Protein AF-A0A5C9AHL7-F1 (afdb_monomer_lite)

Structure (mmCIF, N/CA/C/O backbone):
data_AF-A0A5C9AHL7-F1
#
_entry.id   AF-A0A5C9AHL7-F1
#
loop_
_atom_site.group_PDB
_atom_site.id
_atom_site.type_symbol
_atom_site.label_atom_id
_atom_site.label_alt_id
_atom_site.label_comp_id
_atom_site.label_asym_id
_atom_site.label_entity_id
_atom_site.label_seq_id
_atom_site.pdbx_PDB_ins_code
_atom_site.Cartn_x
_atom_site.Cartn_y
_atom_site.Cartn_z
_atom_site.occupancy
_atom_site.B_iso_or_equiv
_atom_site.auth_seq_id
_atom_site.auth_comp_id
_atom_site.auth_asym_id
_atom_site.auth_atom_id
_atom_site.pdbx_PDB_model_num
ATOM 1 N N . ARG A 1 1 ? -7.495 -7.893 16.052 1.00 73.00 1 ARG A N 1
ATOM 2 C CA . ARG A 1 1 ? -7.733 -8.079 14.595 1.00 73.00 1 ARG A CA 1
ATOM 3 C C . ARG A 1 1 ? -8.234 -6.753 14.036 1.00 73.00 1 ARG A C 1
ATOM 5 O O . ARG A 1 1 ? -9.230 -6.269 14.551 1.00 73.00 1 ARG A O 1
ATOM 12 N N . HIS A 1 2 ? -7.548 -6.166 13.051 1.00 93.44 2 HIS A N 1
ATOM 13 C CA . HIS A 1 2 ? -7.866 -4.825 12.520 1.00 93.44 2 HIS A CA 1
ATOM 14 C C . HIS A 1 2 ? -8.732 -4.839 11.247 1.00 93.44 2 HIS A C 1
ATOM 16 O O . HIS A 1 2 ? -9.125 -3.785 10.766 1.00 93.44 2 HIS A O 1
ATOM 22 N N . TYR A 1 3 ? -9.042 -6.020 10.705 1.00 96.69 3 TYR A N 1
ATOM 23 C CA . TYR A 1 3 ? -9.882 -6.191 9.519 1.00 96.69 3 TYR A CA 1
ATOM 24 C C . TYR A 1 3 ? -10.643 -7.525 9.569 1.00 96.69 3 TYR A C 1
ATOM 26 O O . TYR A 1 3 ? -10.343 -8.406 10.384 1.00 96.69 3 TYR A O 1
ATOM 34 N N . ARG A 1 4 ? -11.623 -7.670 8.671 1.00 95.75 4 ARG A N 1
ATOM 35 C CA . ARG A 1 4 ? -12.396 -8.892 8.418 1.00 95.75 4 ARG A CA 1
ATOM 36 C C . ARG A 1 4 ? -12.492 -9.114 6.909 1.00 95.75 4 ARG A C 1
ATOM 38 O O . ARG A 1 4 ? -12.674 -8.152 6.172 1.00 95.75 4 ARG A O 1
ATOM 45 N N . ILE A 1 5 ? -12.397 -10.368 6.471 1.00 97.69 5 ILE A N 1
ATOM 46 C CA . ILE A 1 5 ? -12.550 -10.758 5.063 1.00 97.69 5 ILE A CA 1
ATOM 47 C C . ILE A 1 5 ? -13.981 -11.270 4.855 1.00 97.69 5 ILE A C 1
ATOM 49 O O . ILE A 1 5 ? -14.449 -12.120 5.612 1.00 97.69 5 ILE A O 1
ATOM 53 N N . ILE A 1 6 ? -14.670 -10.723 3.853 1.00 97.81 6 ILE A N 1
ATOM 54 C CA . ILE A 1 6 ? -15.999 -11.139 3.389 1.00 97.81 6 ILE A CA 1
ATOM 55 C C . ILE A 1 6 ? -15.856 -11.368 1.885 1.00 97.81 6 ILE A C 1
ATOM 57 O O . ILE A 1 6 ? -15.431 -10.459 1.175 1.00 97.81 6 ILE A O 1
ATOM 61 N N . ILE A 1 7 ? -16.156 -12.577 1.418 1.00 98.44 7 ILE A N 1
ATOM 62 C CA . ILE A 1 7 ? -16.057 -12.961 0.006 1.00 98.44 7 ILE A CA 1
ATOM 63 C C . ILE A 1 7 ? -17.474 -13.139 -0.529 1.00 98.44 7 ILE A C 1
ATOM 65 O O . ILE A 1 7 ? -18.284 -13.780 0.132 1.00 98.44 7 ILE A O 1
ATOM 69 N N . ASP A 1 8 ? -17.748 -12.559 -1.698 1.00 98.19 8 ASP A N 1
ATOM 70 C CA . ASP A 1 8 ? -18.998 -12.740 -2.454 1.00 98.19 8 ASP A CA 1
ATOM 71 C C . ASP A 1 8 ? -20.301 -12.360 -1.707 1.00 98.19 8 ASP A C 1
ATOM 73 O O . ASP A 1 8 ? -21.378 -12.862 -2.006 1.00 98.19 8 ASP A O 1
ATOM 77 N N . ASP A 1 9 ? -20.234 -11.443 -0.730 1.00 98.56 9 ASP A N 1
ATOM 78 C CA . ASP A 1 9 ? -21.424 -10.944 -0.017 1.00 98.56 9 ASP A CA 1
ATOM 79 C C . ASP A 1 9 ? -21.385 -9.419 0.174 1.00 98.56 9 ASP A C 1
ATOM 81 O O . ASP A 1 9 ? -21.031 -8.879 1.229 1.00 98.56 9 ASP A O 1
ATOM 85 N N . ALA A 1 10 ? -21.771 -8.698 -0.882 1.00 98.56 10 ALA A N 1
ATOM 86 C CA . ALA A 1 10 ? -21.856 -7.237 -0.869 1.00 98.56 10 ALA A CA 1
ATOM 87 C C . ALA A 1 10 ? -22.869 -6.711 0.167 1.00 98.56 10 ALA A C 1
ATOM 89 O O . ALA A 1 10 ? -22.651 -5.661 0.782 1.00 98.56 10 ALA A O 1
ATOM 90 N N . ALA A 1 11 ? -23.961 -7.446 0.402 1.00 98.62 11 ALA A N 1
ATOM 91 C CA . ALA A 1 11 ? -24.967 -7.066 1.386 1.00 98.62 11 ALA A CA 1
ATOM 92 C C . ALA A 1 11 ? -24.406 -7.158 2.812 1.00 98.62 11 ALA A C 1
ATOM 94 O O . ALA A 1 11 ? -24.677 -6.283 3.637 1.00 98.62 11 ALA A O 1
ATOM 95 N N . GLU A 1 12 ? -23.590 -8.168 3.111 1.00 98.56 12 GLU A N 1
ATOM 96 C CA . GLU A 1 12 ? -22.925 -8.293 4.405 1.00 98.56 12 GLU A CA 1
ATOM 97 C C . GLU A 1 12 ? -21.883 -7.204 4.629 1.00 98.56 12 GLU A C 1
ATOM 99 O O . GLU A 1 12 ? -21.839 -6.651 5.728 1.00 98.56 12 GLU A O 1
ATOM 104 N N . VAL A 1 13 ? -21.115 -6.809 3.606 1.00 98.44 13 VAL A N 1
ATOM 105 C CA . VAL A 1 13 ? -20.223 -5.638 3.703 1.00 98.44 13 VAL A CA 1
ATOM 106 C C . VAL A 1 13 ? -21.017 -4.396 4.132 1.00 98.44 13 VAL A C 1
ATOM 108 O O . VAL A 1 13 ? -20.649 -3.728 5.103 1.00 98.44 13 VAL A O 1
ATOM 111 N N . ALA A 1 14 ? -22.159 -4.129 3.488 1.00 98.62 14 ALA A N 1
ATOM 112 C CA . ALA A 1 14 ? -23.025 -3.001 3.836 1.00 98.62 14 ALA A CA 1
ATOM 113 C C . ALA A 1 14 ? -23.625 -3.126 5.250 1.00 98.62 14 ALA A C 1
ATOM 115 O O . ALA A 1 14 ? -23.652 -2.149 6.008 1.00 98.62 14 ALA A O 1
ATOM 116 N N . ARG A 1 15 ? -24.069 -4.328 5.648 1.00 98.50 15 ARG A N 1
ATOM 117 C CA . ARG A 1 15 ? -24.580 -4.591 7.004 1.00 98.50 15 ARG A CA 1
ATOM 118 C C . ARG A 1 15 ? -23.509 -4.347 8.062 1.00 98.50 15 ARG A C 1
ATOM 120 O O . ARG A 1 15 ? -23.822 -3.738 9.082 1.00 98.50 15 ARG A O 1
ATOM 127 N N . GLN A 1 16 ? -22.269 -4.780 7.834 1.00 98.12 16 GLN A N 1
ATOM 128 C CA . GLN A 1 16 ? -21.158 -4.558 8.762 1.00 98.12 16 GLN A CA 1
ATOM 129 C C . GLN A 1 16 ? -20.832 -3.068 8.902 1.00 98.12 16 GLN A C 1
ATOM 131 O O . GLN A 1 16 ? -20.710 -2.584 10.024 1.00 98.12 16 GLN A O 1
ATOM 136 N N . MET A 1 17 ? -20.792 -2.309 7.800 1.00 98.25 17 MET A N 1
ATOM 137 C CA . MET A 1 17 ? -20.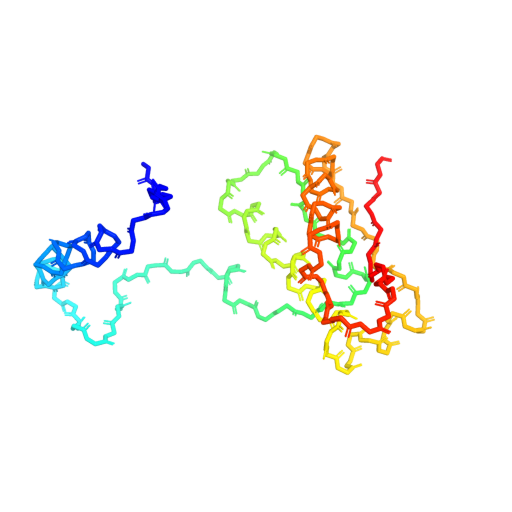606 -0.852 7.867 1.00 98.25 17 MET A CA 1
ATOM 138 C C . MET A 1 17 ? -21.727 -0.169 8.659 1.00 98.25 17 MET A C 1
ATOM 140 O O . MET A 1 17 ? -21.446 0.588 9.588 1.00 98.25 17 MET A O 1
ATOM 144 N N . LYS A 1 18 ? -22.998 -0.490 8.372 1.00 98.44 18 LYS A N 1
ATOM 145 C CA . LYS A 1 18 ? -24.157 0.081 9.083 1.00 98.44 18 LYS A CA 1
ATOM 146 C C . LYS A 1 18 ? -24.149 -0.251 10.578 1.00 98.44 18 LYS A C 1
ATOM 148 O O . LYS A 1 18 ? -24.431 0.628 11.389 1.00 98.44 18 LYS A O 1
ATOM 153 N N . LYS A 1 19 ? -23.814 -1.493 10.946 1.00 97.88 19 LYS A N 1
ATOM 154 C CA . LYS A 1 19 ? -23.719 -1.947 12.346 1.00 97.88 19 LYS A CA 1
ATOM 155 C C . LYS A 1 19 ? -22.615 -1.231 13.128 1.00 97.88 19 LYS A C 1
ATOM 157 O O . LYS A 1 19 ? -22.781 -1.024 14.322 1.00 97.88 19 LYS A O 1
ATOM 162 N N . SER A 1 20 ? -21.527 -0.832 12.470 1.00 97.19 20 SER A N 1
ATOM 163 C CA . SER A 1 20 ? -20.409 -0.131 13.113 1.00 97.19 20 SER A CA 1
ATOM 164 C C . SER A 1 20 ? -20.657 1.365 13.326 1.00 97.19 20 SER A C 1
ATOM 166 O O . SER A 1 20 ? -19.998 1.973 14.165 1.00 97.19 20 SER A O 1
ATOM 168 N N . MET A 1 21 ? -21.600 1.984 12.605 1.00 98.31 21 MET A N 1
ATOM 169 C CA . MET A 1 21 ? -21.839 3.432 12.703 1.00 98.31 21 MET A CA 1
ATOM 170 C C . MET A 1 21 ? -22.234 3.913 14.112 1.00 98.31 21 MET A C 1
ATOM 172 O O . MET A 1 21 ? -21.677 4.924 14.544 1.00 98.31 21 MET A O 1
ATOM 176 N N . PRO A 1 22 ? -23.121 3.228 14.866 1.00 98.38 22 PRO A N 1
ATOM 177 C CA . PRO A 1 22 ? -23.395 3.587 16.257 1.00 98.38 22 PRO A CA 1
ATOM 178 C C . PRO A 1 22 ? -22.141 3.578 17.138 1.00 98.38 22 PRO A C 1
ATOM 180 O O . PRO A 1 22 ? -21.944 4.524 17.890 1.00 98.38 22 PRO A O 1
ATOM 183 N N . LEU A 1 23 ? -21.262 2.581 16.975 1.00 97.25 23 LEU A N 1
ATOM 184 C CA . LEU A 1 23 ? -20.009 2.475 17.728 1.00 97.25 23 LEU A CA 1
ATOM 185 C C . LEU A 1 23 ? -19.047 3.625 17.403 1.00 97.25 23 LEU A C 1
ATOM 187 O O . LEU A 1 23 ? -18.448 4.204 18.303 1.00 97.25 23 LEU A O 1
ATOM 191 N N . VAL A 1 24 ? -18.914 3.993 16.123 1.00 97.81 24 VAL A N 1
ATOM 192 C CA . VAL A 1 24 ? -18.101 5.154 15.721 1.00 97.81 24 VAL A CA 1
ATOM 193 C C . VAL A 1 24 ? -18.675 6.435 16.323 1.00 97.81 24 VAL A C 1
ATOM 195 O O . VAL A 1 24 ? -17.928 7.238 16.872 1.00 97.81 24 VAL A O 1
ATOM 198 N N . LYS A 1 25 ? -19.999 6.625 16.259 1.00 98.12 25 LYS A N 1
ATOM 199 C CA . LYS A 1 25 ? -20.671 7.802 16.825 1.00 98.12 25 LYS A CA 1
ATOM 200 C C . LYS A 1 25 ? -20.471 7.900 18.340 1.00 98.12 25 LYS A C 1
ATOM 202 O O . LYS A 1 25 ? -20.184 8.985 18.836 1.00 98.12 25 LYS A O 1
ATOM 207 N N . GLU A 1 26 ? -20.623 6.789 19.054 1.00 98.00 26 GLU A N 1
ATOM 208 C CA . GLU A 1 26 ? -20.408 6.715 20.500 1.00 98.00 26 GLU A CA 1
ATOM 209 C C . GLU A 1 26 ? -18.953 7.019 20.856 1.00 98.00 26 GLU A C 1
ATOM 211 O O . GLU A 1 26 ? -18.711 7.918 21.652 1.00 98.00 26 GLU A O 1
ATOM 216 N N . ASN A 1 27 ? -17.990 6.410 20.156 1.00 97.81 27 ASN A N 1
ATOM 217 C CA . ASN A 1 27 ? -16.573 6.706 20.347 1.00 97.81 27 ASN A CA 1
ATOM 218 C C . ASN A 1 27 ? -16.260 8.203 20.191 1.00 97.81 27 ASN A C 1
ATOM 220 O O . ASN A 1 27 ? -15.602 8.761 21.060 1.00 97.81 27 ASN A O 1
ATOM 224 N N . ARG A 1 28 ? -16.775 8.874 19.147 1.00 98.06 28 ARG A N 1
ATOM 225 C CA . ARG A 1 28 ? -16.573 10.327 18.980 1.00 98.06 28 ARG A CA 1
ATOM 226 C C . ARG A 1 28 ? -17.201 11.136 20.109 1.00 98.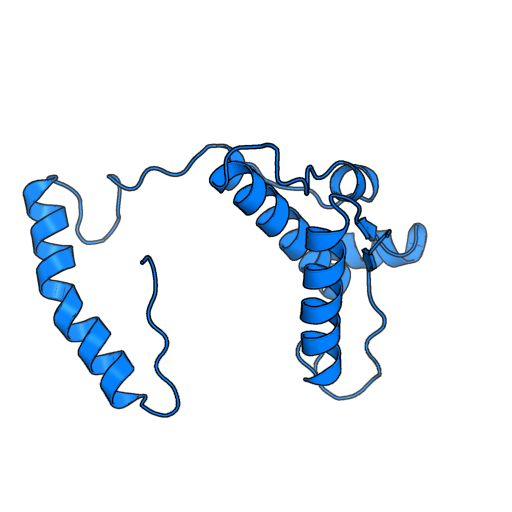06 28 ARG A C 1
ATOM 228 O O . ARG A 1 28 ? -16.600 12.109 20.550 1.00 98.06 28 ARG A O 1
ATOM 235 N N . ARG A 1 29 ? -18.383 10.739 20.593 1.00 97.31 29 ARG A N 1
ATOM 236 C CA . ARG A 1 29 ? -19.030 11.402 21.734 1.00 97.31 29 ARG A CA 1
ATOM 237 C C . ARG A 1 29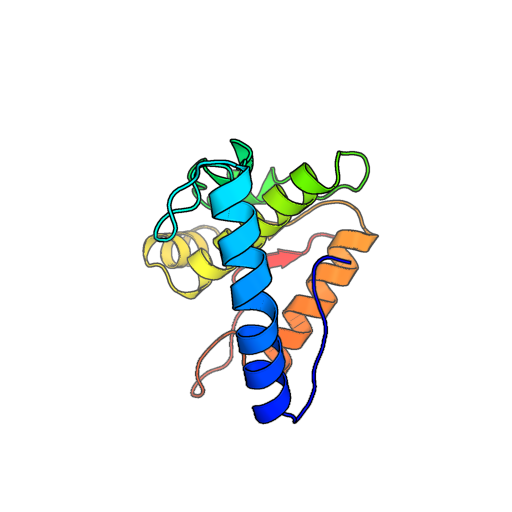 ? -18.183 11.263 22.997 1.00 97.31 29 ARG A C 1
ATOM 239 O O . ARG A 1 29 ? -17.970 12.255 23.686 1.00 97.31 29 ARG A O 1
ATOM 246 N N . ASP A 1 30 ? -17.692 10.061 23.267 1.00 97.38 30 ASP A N 1
ATOM 247 C CA . ASP A 1 30 ? -16.949 9.743 24.486 1.00 97.38 30 ASP A CA 1
ATOM 248 C C . ASP A 1 30 ? -15.558 10.390 24.502 1.00 97.38 30 ASP A C 1
ATOM 250 O O . ASP A 1 30 ? -15.064 10.772 25.560 1.00 97.38 30 ASP A O 1
ATOM 254 N N . THR A 1 31 ? -14.939 10.578 23.333 1.00 96.44 31 THR A N 1
ATOM 255 C CA . THR A 1 31 ? -13.660 11.291 23.203 1.00 96.44 31 THR A CA 1
ATOM 256 C C . THR A 1 31 ? -13.814 12.800 22.996 1.00 96.44 31 THR A C 1
ATOM 258 O O . THR A 1 31 ? -12.804 13.493 22.903 1.00 96.44 31 THR A O 1
ATOM 261 N N . GLY A 1 32 ? -15.043 13.317 22.875 1.00 96.81 32 GLY A N 1
ATOM 262 C CA . GLY A 1 32 ? -15.307 14.721 22.535 1.00 96.81 32 GLY A CA 1
ATOM 263 C C . GLY A 1 32 ? -14.810 15.137 21.142 1.00 96.81 32 GLY A C 1
ATOM 264 O O . GLY A 1 32 ? -14.497 16.304 20.924 1.00 96.81 32 GLY A O 1
ATOM 265 N N . ASP A 1 33 ? -14.698 14.190 20.210 1.00 97.88 33 ASP A N 1
ATOM 266 C CA . ASP A 1 33 ? -14.176 14.402 18.858 1.00 97.88 33 ASP A CA 1
ATOM 267 C C . ASP A 1 33 ? -15.305 14.750 17.867 1.00 97.88 33 ASP A C 1
ATOM 269 O O . ASP A 1 33 ? -16.490 14.495 18.103 1.00 97.88 33 ASP A O 1
ATOM 273 N N . ALA A 1 34 ? -14.952 15.329 16.722 1.00 97.69 34 ALA A N 1
ATOM 274 C CA . ALA A 1 34 ? -15.914 15.653 15.681 1.00 97.69 34 ALA A CA 1
ATOM 275 C C . ALA A 1 34 ? -16.428 14.381 14.983 1.00 97.69 34 ALA A C 1
ATOM 277 O O . ALA A 1 34 ? -15.718 13.387 14.818 1.00 97.69 34 ALA A O 1
ATOM 278 N N . TYR A 1 35 ? -17.669 14.409 14.491 1.00 97.31 35 TYR A N 1
ATOM 279 C CA . TYR A 1 35 ? -18.182 13.315 13.656 1.00 97.31 35 TYR A CA 1
ATOM 280 C C . TYR A 1 35 ? -17.539 13.313 12.262 1.00 97.31 35 TYR A C 1
ATOM 282 O O . TYR A 1 35 ? -17.211 12.252 11.732 1.00 97.31 35 TYR A O 1
ATOM 290 N N . SER A 1 36 ? -17.310 14.500 11.695 1.00 97.31 36 SER A N 1
ATOM 291 C CA . SER A 1 36 ? -16.866 14.674 10.304 1.00 97.31 36 SER A CA 1
ATOM 292 C C . SER A 1 36 ? -15.348 14.619 10.106 1.00 97.31 36 SER A C 1
ATOM 294 O O . SER A 1 36 ? -14.893 14.495 8.974 1.00 97.31 36 SER A O 1
ATOM 296 N N . PHE A 1 37 ? -14.559 14.703 11.179 1.00 97.75 37 PHE A N 1
ATOM 297 C CA . PHE A 1 37 ? -13.102 14.573 11.144 1.00 97.75 37 PHE A CA 1
ATOM 298 C C . PHE A 1 37 ? -12.630 13.876 12.420 1.00 97.75 37 PHE A C 1
ATOM 300 O O . PHE A 1 37 ? -13.180 14.129 13.483 1.00 97.75 37 PHE A O 1
ATOM 307 N N . ASN A 1 38 ? -11.659 12.973 12.312 1.00 97.94 38 ASN A N 1
ATOM 308 C CA . ASN A 1 38 ? -11.183 12.174 13.439 1.00 97.94 38 ASN A CA 1
ATOM 309 C C . ASN A 1 38 ? -9.900 12.784 14.021 1.00 97.94 38 ASN A C 1
ATOM 311 O O . ASN A 1 38 ? -8.804 12.375 13.636 1.00 97.94 38 ASN A O 1
ATOM 315 N N . TRP A 1 39 ? -10.025 13.778 14.903 1.00 97.25 39 TRP A N 1
ATOM 316 C CA . TRP A 1 39 ? -8.872 14.448 15.518 1.00 97.25 39 TRP A CA 1
ATOM 317 C C . TRP A 1 39 ? -8.157 13.570 16.543 1.00 97.25 39 TRP A C 1
ATOM 319 O O . TRP A 1 39 ? -6.965 13.746 16.794 1.00 97.25 39 TRP A O 1
ATOM 329 N N . SER A 1 40 ? -8.873 12.615 17.135 1.00 95.88 40 SER A N 1
ATOM 330 C CA . SER A 1 40 ? -8.321 11.696 18.131 1.00 95.88 40 SER A CA 1
ATOM 331 C C . SER A 1 40 ? -7.407 10.626 17.521 1.00 95.88 40 SER A C 1
ATOM 333 O O . SER A 1 40 ? -6.576 10.045 18.227 1.00 95.88 40 SER A O 1
ATOM 335 N N . MET A 1 41 ? -7.504 10.388 16.207 1.00 96.81 41 MET A N 1
ATOM 336 C CA . MET A 1 41 ? -6.647 9.447 15.492 1.00 96.81 41 MET A CA 1
ATOM 337 C C . MET A 1 41 ? -5.184 9.893 15.531 1.00 96.81 41 MET A C 1
ATOM 339 O O . MET A 1 41 ? -4.805 10.939 15.008 1.00 96.81 41 MET A O 1
ATOM 343 N N . ARG A 1 42 ? -4.333 9.056 16.124 1.00 96.50 42 ARG A N 1
ATOM 344 C CA . ARG A 1 42 ? -2.888 9.282 16.152 1.00 96.50 42 ARG A CA 1
ATOM 345 C C . ARG A 1 42 ? -2.257 8.699 14.895 1.00 96.50 42 ARG A C 1
ATOM 347 O O . ARG A 1 42 ? -2.354 7.501 14.651 1.00 96.50 42 ARG A O 1
ATOM 354 N N . ILE A 1 43 ? -1.598 9.552 14.117 1.00 97.38 43 ILE A N 1
ATOM 355 C CA . ILE A 1 43 ? -0.841 9.161 12.927 1.00 97.38 43 ILE A CA 1
ATOM 356 C C . ILE A 1 43 ? 0.633 9.441 13.215 1.00 97.38 43 ILE A C 1
ATOM 358 O O . ILE A 1 43 ? 0.995 10.584 13.488 1.00 97.38 43 ILE A O 1
ATOM 362 N N . ALA A 1 44 ? 1.484 8.418 13.164 1.00 96.56 44 ALA A N 1
ATOM 363 C CA . ALA A 1 44 ? 2.920 8.591 13.374 1.00 96.56 44 ALA A CA 1
ATOM 364 C C . ALA A 1 44 ? 3.540 9.488 12.278 1.00 96.56 44 ALA A C 1
ATOM 366 O O . ALA A 1 44 ? 3.091 9.415 11.129 1.00 96.56 44 ALA A O 1
ATOM 367 N N . PRO A 1 45 ? 4.577 10.295 12.584 1.00 96.19 45 PRO A N 1
ATOM 368 C CA . PRO A 1 45 ? 5.248 11.143 11.593 1.00 96.19 45 PRO A CA 1
ATOM 369 C C . PRO A 1 45 ? 5.706 10.381 10.341 1.00 96.19 45 PRO A C 1
ATOM 371 O O . PRO A 1 45 ? 5.557 10.880 9.228 1.00 96.19 45 PRO A O 1
ATOM 374 N N . ASP A 1 46 ? 6.153 9.132 10.493 1.00 95.00 46 ASP A N 1
ATOM 375 C CA . ASP A 1 46 ? 6.595 8.281 9.381 1.00 95.00 46 ASP A CA 1
ATOM 376 C C . ASP A 1 46 ? 5.529 8.017 8.308 1.00 95.00 46 ASP A C 1
ATOM 378 O O . ASP A 1 46 ? 5.859 7.782 7.139 1.00 95.00 46 ASP A O 1
ATOM 382 N N . LEU A 1 47 ? 4.252 8.088 8.689 1.00 96.25 47 LEU A N 1
ATOM 383 C CA . LEU A 1 47 ? 3.108 7.931 7.791 1.00 96.25 47 LEU A CA 1
ATOM 384 C C . LEU A 1 47 ? 2.651 9.258 7.166 1.00 96.25 47 LEU A C 1
ATOM 386 O O . LEU A 1 47 ? 1.814 9.236 6.267 1.00 96.25 47 LEU A O 1
ATOM 390 N N . GLN A 1 48 ? 3.185 10.391 7.626 1.00 96.75 48 GLN A N 1
ATOM 391 C CA . GLN A 1 48 ? 2.820 11.733 7.160 1.00 96.75 48 GLN A CA 1
ATOM 392 C C . GLN A 1 48 ? 3.879 12.338 6.237 1.00 96.75 48 GLN A C 1
ATOM 394 O O . GLN A 1 48 ? 3.531 13.062 5.305 1.00 96.75 48 GLN A O 1
ATOM 399 N N . MET A 1 49 ? 5.160 12.047 6.489 1.00 95.81 49 MET A N 1
ATOM 400 C CA . MET A 1 49 ? 6.261 12.612 5.713 1.00 95.81 49 MET A CA 1
ATOM 401 C C . MET A 1 49 ? 6.129 12.246 4.225 1.00 95.81 49 MET A C 1
ATOM 403 O O . MET A 1 49 ? 6.002 11.054 3.897 1.00 95.81 49 MET A O 1
ATOM 407 N N . PRO A 1 50 ? 6.172 13.240 3.314 1.00 96.75 50 PRO A N 1
ATOM 408 C CA . PRO A 1 50 ? 6.246 12.982 1.885 1.00 96.75 50 PRO A CA 1
ATOM 409 C C . PRO A 1 50 ? 7.430 12.072 1.569 1.00 96.75 50 PRO A C 1
ATOM 411 O O . PRO A 1 50 ? 8.510 12.215 2.136 1.00 96.75 50 PRO A O 1
ATOM 414 N N . PHE A 1 51 ? 7.213 11.127 0.661 1.00 96.94 51 PHE A N 1
ATOM 415 C CA . PHE A 1 51 ? 8.249 10.212 0.207 1.00 96.94 51 PHE A CA 1
ATOM 416 C C . PHE A 1 51 ? 8.494 10.441 -1.279 1.00 96.94 51 PHE A C 1
ATOM 418 O O . PHE A 1 51 ? 7.590 10.234 -2.094 1.00 96.94 51 PHE A O 1
ATOM 425 N N . GLU A 1 52 ? 9.705 10.877 -1.609 1.00 96.31 52 GLU A N 1
ATOM 426 C CA . GLU A 1 52 ? 10.187 10.999 -2.980 1.00 96.31 52 GLU A CA 1
ATOM 427 C C . GLU A 1 52 ? 10.878 9.688 -3.387 1.00 96.31 52 GLU A C 1
ATOM 429 O O . GLU A 1 52 ? 11.901 9.336 -2.799 1.00 96.31 52 GLU A O 1
ATOM 434 N N . PRO A 1 53 ? 10.340 8.931 -4.355 1.00 96.38 53 PRO A N 1
ATOM 435 C CA . PRO A 1 53 ? 10.872 7.623 -4.715 1.00 96.38 53 PRO A CA 1
ATOM 436 C C . PRO A 1 53 ? 12.039 7.750 -5.707 1.00 96.38 53 PRO A C 1
ATOM 438 O O . PRO A 1 53 ? 11.911 7.409 -6.878 1.00 96.38 53 PRO A O 1
ATOM 441 N N . SER A 1 54 ? 13.184 8.260 -5.259 1.00 97.94 54 SER A N 1
ATOM 442 C CA . SER A 1 54 ? 14.445 8.128 -6.001 1.00 97.94 54 SER A CA 1
ATOM 443 C C . SER A 1 54 ? 15.014 6.711 -5.849 1.00 97.94 54 SER A C 1
ATOM 445 O O . SER A 1 54 ? 14.652 5.993 -4.914 1.00 97.94 54 SER A O 1
ATOM 447 N N . HIS A 1 55 ? 15.933 6.293 -6.728 1.00 98.44 55 HIS A N 1
ATOM 448 C CA . HIS A 1 55 ? 16.619 4.996 -6.602 1.00 98.44 55 HIS A CA 1
ATOM 449 C C . HIS A 1 55 ? 17.346 4.849 -5.269 1.00 98.44 55 HIS A C 1
ATOM 451 O O . HIS A 1 55 ? 17.284 3.785 -4.662 1.00 98.44 55 HIS A O 1
ATOM 457 N N . GLU A 1 56 ? 17.963 5.927 -4.786 1.00 98.12 56 GLU A N 1
ATOM 458 C CA . GLU A 1 56 ? 18.606 5.974 -3.474 1.00 98.12 56 GLU A CA 1
ATOM 459 C C . GLU A 1 56 ? 17.592 5.775 -2.339 1.00 98.12 56 GLU A C 1
ATOM 461 O O . GLU A 1 56 ? 17.769 4.897 -1.497 1.00 98.12 56 GLU A O 1
ATOM 466 N N . ASN A 1 57 ? 16.490 6.531 -2.337 1.00 98.06 57 ASN A N 1
ATOM 467 C CA . ASN A 1 57 ? 15.473 6.424 -1.289 1.00 98.06 57 ASN A CA 1
ATOM 468 C C . ASN A 1 57 ? 14.793 5.052 -1.284 1.00 98.06 57 ASN A C 1
ATOM 470 O O . ASN A 1 57 ? 14.493 4.527 -0.215 1.00 98.06 57 ASN A O 1
ATOM 474 N N . MET A 1 58 ? 14.566 4.468 -2.463 1.00 98.38 58 MET A N 1
ATOM 475 C CA . MET A 1 58 ? 14.011 3.121 -2.610 1.00 98.38 58 MET A CA 1
ATOM 476 C C . MET A 1 58 ? 14.983 2.044 -2.116 1.00 98.38 58 MET A C 1
ATOM 478 O O . MET A 1 58 ? 14.555 1.114 -1.434 1.00 98.38 58 MET A O 1
ATOM 482 N N . ALA A 1 59 ? 16.279 2.187 -2.403 1.00 97.81 59 ALA A N 1
ATOM 483 C CA . ALA A 1 59 ? 17.306 1.256 -1.945 1.00 97.81 59 ALA A CA 1
ATOM 484 C C . ALA A 1 59 ? 17.575 1.350 -0.432 1.00 97.81 59 ALA A C 1
ATOM 486 O O . ALA A 1 59 ? 17.984 0.360 0.168 1.00 97.81 59 ALA A O 1
ATOM 487 N N . ASN A 1 60 ? 17.325 2.510 0.182 1.00 97.25 60 ASN A N 1
ATOM 488 C CA . ASN A 1 60 ? 17.555 2.767 1.607 1.00 97.25 60 ASN A CA 1
ATOM 489 C C . ASN A 1 60 ? 16.360 2.419 2.520 1.00 97.25 60 ASN A C 1
ATOM 491 O O . ASN A 1 60 ? 16.424 2.666 3.728 1.00 97.25 60 ASN A O 1
ATOM 495 N N . LEU A 1 61 ? 15.266 1.868 1.980 1.00 97.69 61 LEU A N 1
ATOM 496 C CA . LEU A 1 61 ? 14.124 1.421 2.786 1.00 97.69 61 LEU A CA 1
ATOM 497 C C . LEU A 1 61 ? 14.540 0.301 3.748 1.00 97.69 61 LEU A C 1
ATOM 499 O O . LEU A 1 61 ? 15.207 -0.657 3.359 1.00 97.69 61 LEU A O 1
ATOM 503 N N . LYS A 1 62 ? 14.106 0.377 5.009 1.00 97.00 62 LYS A N 1
ATOM 504 C CA . LYS A 1 62 ? 14.445 -0.624 6.023 1.00 97.00 62 LYS A CA 1
ATOM 505 C C . LYS A 1 62 ? 13.380 -1.706 6.018 1.00 97.00 62 LYS A C 1
ATOM 507 O O . LYS A 1 62 ? 12.423 -1.670 6.781 1.00 97.00 62 LYS A O 1
ATOM 512 N N . LEU A 1 63 ? 13.536 -2.698 5.151 1.00 97.38 63 LEU A N 1
ATOM 513 C CA . LEU A 1 63 ? 12.576 -3.797 5.012 1.00 97.38 63 LEU A CA 1
ATOM 514 C C . LEU A 1 63 ? 13.032 -5.042 5.786 1.00 97.38 63 LEU A C 1
ATOM 516 O O . LEU A 1 63 ? 13.145 -6.126 5.220 1.00 97.38 63 LEU A O 1
ATOM 520 N N . TYR A 1 64 ? 13.296 -4.872 7.085 1.00 96.62 64 TYR A N 1
ATOM 521 C CA . TYR A 1 64 ? 13.778 -5.919 7.997 1.00 96.62 64 TYR A CA 1
ATOM 522 C C . TYR A 1 64 ? 12.824 -6.117 9.191 1.00 96.62 64 TYR A C 1
ATOM 524 O O . TYR A 1 64 ? 12.115 -5.181 9.565 1.00 96.62 64 TYR A O 1
ATOM 532 N N . PRO A 1 65 ? 12.749 -7.317 9.794 1.00 94.81 65 PRO A N 1
ATOM 533 C CA . PRO A 1 65 ? 11.832 -7.597 10.901 1.00 94.81 65 PRO A CA 1
ATOM 534 C C . PRO A 1 65 ? 12.328 -7.100 12.269 1.00 94.81 65 PRO A C 1
ATOM 536 O O . PRO A 1 65 ? 11.560 -7.109 13.227 1.00 94.81 65 PRO A O 1
ATOM 539 N N . ASP A 1 66 ? 13.586 -6.678 12.389 1.00 95.00 66 ASP A N 1
ATOM 540 C CA . ASP A 1 66 ? 14.248 -6.239 13.626 1.00 95.00 66 ASP A CA 1
ATOM 541 C C . ASP A 1 66 ? 13.917 -4.783 14.011 1.00 95.00 66 ASP A C 1
ATOM 543 O O . ASP A 1 66 ? 14.744 -4.034 14.528 1.00 95.00 66 ASP A O 1
ATOM 547 N N . GLN A 1 67 ? 12.666 -4.382 13.789 1.00 95.31 67 GLN A N 1
ATOM 548 C CA . GLN A 1 67 ? 12.143 -3.054 14.095 1.00 95.31 67 GLN A CA 1
ATOM 549 C C . GLN A 1 67 ? 10.663 -3.133 14.510 1.00 95.31 67 GLN A C 1
ATOM 551 O O . GLN A 1 67 ? 10.009 -4.154 14.275 1.00 95.31 67 GLN A O 1
ATOM 556 N N . PRO A 1 68 ? 10.089 -2.069 15.105 1.00 97.00 68 PRO A N 1
ATOM 557 C CA . PRO A 1 68 ? 8.661 -2.033 15.405 1.00 97.00 68 PRO A CA 1
ATOM 558 C C . PRO A 1 68 ? 7.810 -2.255 14.147 1.00 97.00 68 PRO A C 1
ATOM 560 O O . PRO A 1 68 ? 8.102 -1.724 13.071 1.00 97.00 68 PRO A O 1
ATOM 563 N N . VAL A 1 69 ? 6.731 -3.028 14.279 1.00 95.88 69 VAL A N 1
ATOM 564 C CA . VAL A 1 69 ? 5.898 -3.460 13.142 1.00 95.88 69 VAL A CA 1
ATOM 565 C C . VAL A 1 69 ? 5.264 -2.286 12.393 1.00 95.88 69 VAL A C 1
ATOM 567 O O . VAL A 1 69 ? 5.086 -2.343 11.179 1.00 95.88 69 VAL A O 1
ATOM 570 N N . GLU A 1 70 ? 4.950 -1.205 13.099 1.00 95.81 70 GLU A N 1
ATOM 571 C CA . GLU A 1 70 ? 4.421 0.039 12.550 1.00 95.81 70 GLU A CA 1
ATOM 572 C C . GLU A 1 70 ? 5.448 0.809 11.706 1.00 95.81 70 GLU A C 1
ATOM 574 O O . GLU A 1 70 ? 5.062 1.453 10.730 1.00 95.81 70 GLU A O 1
ATOM 579 N N . VAL A 1 71 ? 6.743 0.700 12.028 1.00 96.81 71 VAL A N 1
ATOM 580 C CA . VAL A 1 71 ? 7.834 1.312 11.252 1.00 96.81 71 VAL A CA 1
ATOM 581 C C . VAL A 1 71 ? 8.068 0.508 9.976 1.00 96.81 71 VAL A C 1
ATOM 583 O O . VAL A 1 71 ? 8.071 1.080 8.886 1.00 96.81 71 VAL A O 1
ATOM 586 N N . LEU A 1 72 ? 8.116 -0.827 10.079 1.00 97.81 72 LEU A N 1
ATOM 587 C CA . LEU A 1 72 ? 8.178 -1.703 8.904 1.00 97.81 72 LEU A CA 1
ATOM 588 C C . LEU A 1 72 ? 6.972 -1.482 7.973 1.00 97.81 72 LEU A C 1
ATOM 590 O O . LEU A 1 72 ? 7.123 -1.419 6.754 1.00 97.81 72 LEU A O 1
ATOM 594 N N . ALA A 1 73 ? 5.767 -1.315 8.528 1.00 97.56 73 ALA A N 1
ATOM 595 C CA . ALA A 1 73 ? 4.578 -0.996 7.741 1.00 97.56 73 ALA A CA 1
ATOM 596 C C . ALA A 1 73 ? 4.695 0.360 7.018 1.00 97.56 73 ALA A C 1
ATOM 598 O O . ALA A 1 73 ? 4.221 0.489 5.885 1.00 97.56 73 ALA A O 1
ATOM 599 N N . ALA A 1 74 ? 5.333 1.361 7.633 1.00 98.12 74 ALA A N 1
ATOM 600 C CA . ALA A 1 74 ? 5.584 2.651 6.998 1.00 98.12 74 ALA A CA 1
ATOM 601 C C . ALA A 1 74 ? 6.579 2.541 5.828 1.00 98.12 74 ALA A C 1
ATOM 603 O O . ALA A 1 74 ? 6.346 3.161 4.787 1.00 98.12 74 ALA A O 1
ATOM 604 N N . ASP A 1 75 ? 7.624 1.719 5.945 1.00 98.19 75 ASP A N 1
ATOM 605 C CA . ASP A 1 75 ? 8.574 1.482 4.850 1.00 98.19 75 ASP A CA 1
ATOM 606 C C . ASP A 1 75 ? 7.985 0.623 3.727 1.00 98.19 75 ASP A C 1
ATOM 608 O O . ASP A 1 75 ? 8.160 0.951 2.553 1.00 98.19 75 ASP A O 1
ATOM 612 N N . LEU A 1 76 ? 7.169 -0.386 4.045 1.00 98.12 76 LEU A N 1
ATOM 613 C CA . LEU A 1 76 ? 6.389 -1.110 3.034 1.00 98.12 76 LEU A CA 1
ATOM 614 C C . LEU A 1 76 ? 5.437 -0.163 2.285 1.00 98.12 76 LEU A C 1
ATOM 616 O O . LEU A 1 76 ? 5.339 -0.219 1.058 1.00 98.12 76 LEU A O 1
ATOM 620 N N . ARG A 1 77 ? 4.775 0.769 2.988 1.00 98.44 77 ARG A N 1
ATOM 621 C CA . ARG A 1 77 ? 3.948 1.815 2.357 1.00 98.44 77 ARG A CA 1
ATOM 622 C C . ARG A 1 77 ? 4.772 2.673 1.389 1.00 98.44 77 ARG A C 1
ATOM 624 O O . ARG A 1 77 ? 4.280 2.994 0.305 1.00 98.44 77 ARG A O 1
ATOM 631 N N . ARG A 1 78 ? 6.000 3.055 1.759 1.00 98.56 78 ARG A N 1
ATOM 632 C CA . ARG A 1 78 ? 6.921 3.819 0.897 1.00 98.56 78 ARG A CA 1
ATOM 633 C C . ARG A 1 78 ? 7.337 3.003 -0.334 1.00 98.56 78 ARG A C 1
ATOM 635 O O . ARG A 1 78 ? 7.216 3.524 -1.441 1.00 98.56 78 ARG A O 1
ATOM 642 N N . ALA A 1 79 ? 7.678 1.721 -0.171 1.00 98.31 79 ALA A N 1
ATOM 643 C CA . ALA A 1 79 ? 8.009 0.812 -1.275 1.00 98.31 79 ALA A CA 1
ATOM 644 C C . ALA A 1 79 ? 6.878 0.736 -2.316 1.00 98.31 79 ALA A C 1
ATOM 646 O O . ALA A 1 79 ? 7.090 1.017 -3.497 1.00 98.31 79 ALA A O 1
ATOM 647 N N . PHE A 1 80 ? 5.642 0.451 -1.883 1.00 98.25 80 PHE A N 1
ATOM 648 C CA . PHE A 1 80 ? 4.490 0.415 -2.792 1.00 98.25 80 PHE A CA 1
ATOM 649 C C . PHE A 1 80 ? 4.197 1.781 -3.424 1.00 98.25 80 PHE A C 1
ATOM 651 O O . PHE A 1 80 ? 3.851 1.851 -4.602 1.00 98.25 80 PHE A O 1
ATOM 658 N N . SER A 1 81 ? 4.371 2.878 -2.678 1.00 97.62 81 SER A N 1
ATOM 659 C CA . SER A 1 81 ? 4.238 4.233 -3.227 1.00 97.62 81 SER A CA 1
ATOM 660 C C . SER A 1 81 ? 5.256 4.506 -4.338 1.00 97.62 81 SER A C 1
ATOM 662 O O . SER A 1 81 ? 4.911 5.161 -5.323 1.00 97.62 81 SER A O 1
ATOM 664 N N . GLY A 1 82 ? 6.489 4.012 -4.200 1.00 97.88 82 GLY A N 1
ATOM 665 C CA . GLY A 1 82 ? 7.519 4.110 -5.231 1.00 97.88 82 GLY A CA 1
ATOM 666 C C . GLY A 1 82 ? 7.194 3.287 -6.471 1.00 97.88 82 GLY A C 1
ATOM 667 O O . GLY A 1 82 ? 7.265 3.813 -7.577 1.00 97.88 82 GLY A O 1
ATOM 668 N N . ILE A 1 83 ? 6.713 2.052 -6.302 1.00 98.00 83 ILE A N 1
ATOM 669 C CA . ILE A 1 83 ? 6.253 1.211 -7.421 1.00 98.00 83 ILE A CA 1
ATOM 670 C C . ILE A 1 83 ? 5.111 1.895 -8.188 1.00 98.00 83 ILE A C 1
ATOM 672 O O . ILE A 1 83 ? 5.123 1.951 -9.416 1.00 98.00 83 ILE A O 1
ATOM 676 N N . VAL A 1 84 ? 4.134 2.478 -7.486 1.00 97.75 84 VAL A N 1
ATOM 677 C CA . VAL A 1 84 ? 3.067 3.254 -8.141 1.00 97.75 84 VAL A CA 1
ATOM 678 C C . VAL A 1 84 ? 3.650 4.461 -8.878 1.00 97.75 84 VAL A C 1
ATOM 680 O O . VAL A 1 84 ? 3.259 4.724 -10.012 1.00 97.75 84 VAL A O 1
ATOM 683 N N . ALA A 1 85 ? 4.594 5.188 -8.275 1.00 97.44 85 ALA A N 1
ATOM 684 C CA . ALA A 1 85 ? 5.221 6.333 -8.927 1.00 97.44 85 ALA A CA 1
ATOM 685 C C . ALA A 1 85 ? 5.957 5.942 -10.219 1.00 97.44 85 ALA A C 1
ATOM 687 O O . ALA A 1 85 ? 5.709 6.572 -11.243 1.00 97.44 85 ALA A O 1
ATOM 688 N N . GLY A 1 86 ? 6.773 4.885 -10.190 1.00 97.12 86 GLY A N 1
ATOM 689 C CA . GLY A 1 86 ? 7.471 4.362 -11.369 1.00 97.12 86 GLY A CA 1
ATOM 690 C C . GLY A 1 86 ? 6.534 3.846 -12.466 1.00 97.12 86 GLY A C 1
ATOM 691 O O . GLY A 1 86 ? 6.886 3.892 -13.638 1.00 97.12 86 GLY A O 1
ATOM 692 N N . ASN A 1 87 ? 5.320 3.410 -12.111 1.00 95.88 87 ASN A N 1
ATOM 693 C CA . ASN A 1 87 ? 4.344 2.901 -13.076 1.00 95.88 87 ASN A CA 1
ATOM 694 C C . ASN A 1 87 ? 3.491 3.988 -13.751 1.00 95.88 87 ASN A C 1
ATOM 696 O O . ASN A 1 87 ? 3.091 3.797 -14.899 1.00 95.88 87 ASN A O 1
ATOM 700 N N . VAL A 1 88 ? 3.125 5.070 -13.045 1.00 95.19 88 VAL A N 1
ATOM 701 C CA . VAL A 1 88 ? 2.099 6.014 -13.548 1.00 95.19 88 VAL A CA 1
ATOM 702 C C . VAL A 1 88 ? 2.421 7.500 -13.394 1.00 95.19 88 VAL A C 1
ATOM 704 O O . VAL A 1 88 ? 1.709 8.322 -13.967 1.00 95.19 88 VAL A O 1
ATOM 707 N N . LYS A 1 89 ? 3.443 7.887 -12.621 1.00 94.94 89 LYS A N 1
ATOM 708 C CA . LYS A 1 89 ? 3.784 9.306 -12.432 1.00 94.94 89 LYS A CA 1
ATOM 709 C C . LYS A 1 89 ? 4.915 9.687 -13.372 1.00 94.94 89 LYS A C 1
ATOM 711 O O . LYS A 1 89 ? 5.938 9.019 -13.382 1.00 94.94 89 LYS A O 1
ATOM 716 N N . GLU A 1 90 ? 4.766 10.802 -14.083 1.00 95.56 90 GLU A N 1
ATOM 717 C CA . GLU A 1 90 ? 5.750 11.289 -15.064 1.00 95.56 90 GLU A CA 1
ATOM 718 C C . GLU A 1 90 ? 7.188 11.304 -14.519 1.00 95.56 90 GLU A C 1
ATOM 720 O O . GLU A 1 90 ? 8.087 10.752 -15.144 1.00 95.56 90 GLU A O 1
ATOM 725 N N . VAL A 1 91 ? 7.395 11.863 -13.321 1.00 94.06 91 VAL A N 1
ATOM 726 C CA . VAL A 1 91 ? 8.719 11.922 -12.672 1.00 94.06 91 VAL A CA 1
ATOM 727 C C . VAL A 1 91 ? 9.276 10.524 -12.381 1.00 94.06 91 VAL A C 1
ATOM 729 O O . VAL A 1 91 ? 10.459 10.281 -12.593 1.00 94.06 91 VAL A O 1
ATOM 732 N N . GLY A 1 92 ? 8.427 9.596 -11.930 1.00 96.50 92 GLY A N 1
ATOM 733 C CA . GLY A 1 92 ? 8.838 8.219 -11.656 1.00 96.50 92 GLY A CA 1
ATOM 734 C C . GLY A 1 92 ? 9.173 7.461 -12.937 1.00 96.50 92 GLY A C 1
ATOM 735 O O . GLY A 1 92 ? 10.220 6.836 -13.008 1.00 96.50 92 GLY A O 1
ATOM 736 N N . ILE A 1 93 ? 8.335 7.569 -13.972 1.00 96.94 93 ILE A N 1
ATOM 737 C CA . ILE A 1 93 ? 8.564 6.927 -15.275 1.00 96.94 93 ILE A CA 1
ATOM 738 C C . ILE A 1 93 ? 9.900 7.386 -15.870 1.00 96.94 93 ILE A C 1
ATOM 740 O O . ILE A 1 93 ? 10.709 6.544 -16.246 1.00 96.94 93 ILE A O 1
ATOM 744 N N . ARG A 1 94 ? 10.179 8.698 -15.870 1.00 97.06 94 ARG A N 1
ATOM 745 C CA . ARG A 1 94 ? 11.461 9.236 -16.356 1.00 97.06 94 ARG A CA 1
ATOM 746 C C . ARG A 1 94 ? 12.658 8.698 -15.579 1.00 97.06 94 ARG A C 1
ATOM 748 O O . ARG A 1 94 ? 13.649 8.316 -16.188 1.00 97.06 94 ARG A O 1
ATOM 755 N N . ALA A 1 95 ? 12.559 8.621 -14.251 1.00 97.25 95 ALA A N 1
ATOM 756 C CA . ALA A 1 95 ? 13.631 8.057 -13.434 1.00 97.25 95 ALA A CA 1
ATOM 757 C C . ALA A 1 95 ? 13.904 6.585 -13.793 1.00 97.25 95 ALA A C 1
ATOM 759 O O . ALA A 1 95 ? 15.056 6.159 -13.816 1.00 97.25 95 ALA A O 1
ATOM 760 N N . ILE A 1 96 ? 12.859 5.812 -14.099 1.00 98.12 96 ILE A N 1
ATOM 761 C CA . ILE A 1 96 ? 12.995 4.415 -14.527 1.00 98.12 96 ILE A CA 1
ATOM 762 C C . ILE A 1 96 ? 13.604 4.307 -15.930 1.00 98.12 96 ILE A C 1
ATOM 764 O O . ILE A 1 96 ? 14.426 3.425 -16.165 1.00 98.12 96 ILE A O 1
ATOM 768 N N . GLU A 1 97 ? 13.235 5.194 -16.854 1.00 97.12 97 GLU A N 1
ATOM 769 C CA . GLU A 1 97 ? 13.826 5.255 -18.198 1.00 97.12 97 GLU A CA 1
ATOM 770 C C . GLU A 1 97 ? 15.320 5.615 -18.157 1.00 97.12 97 GLU A C 1
ATOM 772 O O . GLU A 1 97 ? 16.104 5.050 -18.917 1.00 97.12 97 GLU A O 1
ATOM 777 N N . GLU A 1 98 ? 15.718 6.525 -17.264 1.00 97.81 98 GLU A N 1
ATOM 778 C CA . GLU A 1 98 ? 17.096 7.018 -17.157 1.00 97.81 98 GLU A CA 1
ATOM 779 C C . GLU A 1 98 ? 18.015 6.071 -16.371 1.00 97.81 98 GLU A C 1
ATOM 781 O O . GLU A 1 98 ? 19.134 5.789 -16.801 1.00 97.81 98 GLU A O 1
ATOM 786 N N . PHE A 1 99 ? 17.550 5.554 -15.230 1.00 98.00 99 PHE A N 1
ATOM 787 C CA . PHE A 1 99 ? 18.387 4.806 -14.282 1.00 98.00 99 PHE A CA 1
ATOM 788 C C . PHE A 1 99 ? 18.013 3.321 -14.158 1.00 98.00 99 PHE A C 1
ATOM 790 O O . PHE A 1 99 ? 18.670 2.573 -13.433 1.00 98.00 99 PHE A O 1
ATOM 797 N N . GLY A 1 100 ? 16.971 2.870 -14.859 1.00 97.94 100 GLY A N 1
ATOM 798 C CA . GLY A 1 100 ? 16.465 1.500 -14.784 1.00 97.94 100 GLY A CA 1
ATOM 799 C C . GLY A 1 100 ? 15.529 1.254 -13.591 1.00 97.94 100 GLY A C 1
ATOM 800 O O . GLY A 1 100 ? 15.061 2.197 -12.954 1.00 97.94 100 GLY A O 1
ATOM 801 N N . PRO A 1 101 ? 15.207 -0.011 -13.269 1.00 98.31 101 PRO A N 1
ATOM 802 C CA . PRO A 1 101 ? 14.254 -0.343 -12.211 1.00 98.31 101 PRO A CA 1
ATOM 803 C C . PRO A 1 101 ? 14.765 0.023 -10.809 1.00 98.31 101 PRO A C 1
ATOM 805 O O . PRO A 1 101 ? 15.961 -0.063 -10.523 1.00 98.31 101 PRO A O 1
ATOM 808 N N . TYR A 1 102 ? 13.845 0.350 -9.897 1.00 98.56 102 TYR A N 1
ATOM 809 C CA . TYR A 1 102 ? 14.175 0.510 -8.481 1.00 98.56 102 TYR A CA 1
ATOM 810 C C . TYR A 1 102 ? 14.672 -0.808 -7.883 1.00 98.56 102 TYR A C 1
ATOM 812 O O . TYR A 1 102 ? 13.969 -1.817 -7.938 1.00 98.56 102 TYR A O 1
ATOM 820 N N . LYS A 1 103 ? 15.848 -0.792 -7.253 1.00 98.19 103 LYS A N 1
ATOM 821 C CA . LYS A 1 103 ? 16.363 -1.932 -6.488 1.00 98.19 103 LYS A CA 1
ATOM 822 C C . LYS A 1 103 ? 15.771 -1.904 -5.085 1.00 98.19 103 LYS A C 1
ATOM 824 O O . LYS A 1 103 ? 16.015 -0.959 -4.337 1.00 98.19 103 LYS A O 1
ATOM 829 N N . ILE A 1 104 ? 14.996 -2.922 -4.730 1.00 98.06 104 ILE A N 1
ATOM 830 C CA . ILE A 1 104 ? 14.366 -3.032 -3.414 1.00 98.06 104 ILE A CA 1
ATOM 831 C C . ILE A 1 104 ? 14.994 -4.216 -2.688 1.00 98.06 104 ILE A C 1
ATOM 833 O O . ILE A 1 104 ? 14.979 -5.333 -3.195 1.00 98.06 104 ILE A O 1
ATOM 837 N N . ASN A 1 105 ? 15.565 -3.957 -1.517 1.00 96.81 105 ASN A N 1
ATOM 838 C CA . ASN A 1 105 ? 16.313 -4.929 -0.727 1.00 96.81 105 ASN A CA 1
ATOM 839 C C . ASN A 1 105 ? 15.826 -4.931 0.730 1.00 96.81 105 ASN A C 1
ATOM 841 O O . ASN A 1 105 ? 15.141 -4.006 1.170 1.00 96.81 105 ASN A O 1
ATOM 845 N N . GLY A 1 106 ? 16.152 -5.990 1.467 1.00 96.25 106 GLY A N 1
ATOM 846 C CA . GLY A 1 106 ? 15.732 -6.158 2.853 1.00 96.25 106 GLY A CA 1
ATOM 847 C C . GLY A 1 106 ? 15.947 -7.577 3.360 1.00 96.25 106 GLY A C 1
ATOM 848 O O . GLY A 1 106 ? 16.758 -8.332 2.826 1.00 96.25 106 GLY A O 1
ATOM 849 N N . ASP A 1 107 ? 15.180 -7.955 4.379 1.00 97.56 107 ASP A N 1
ATOM 850 C CA . ASP A 1 107 ? 15.151 -9.325 4.880 1.00 97.56 107 ASP A CA 1
ATOM 851 C C . ASP A 1 107 ? 14.695 -10.308 3.797 1.00 97.56 107 ASP A C 1
ATOM 853 O O . ASP A 1 107 ? 13.725 -10.071 3.072 1.00 97.56 107 ASP A O 1
ATOM 857 N N . LYS A 1 108 ? 15.371 -11.457 3.735 1.00 96.69 108 LYS A N 1
ATOM 858 C CA . LYS A 1 108 ? 15.169 -12.472 2.699 1.00 96.69 108 LYS A CA 1
ATOM 859 C C . LYS A 1 108 ? 13.722 -12.958 2.608 1.00 96.69 108 LYS A C 1
ATOM 861 O O . LYS A 1 108 ? 13.203 -13.138 1.507 1.00 96.69 108 LYS A O 1
ATOM 866 N N . GLU A 1 109 ? 13.063 -13.199 3.739 1.00 96.38 109 GLU A N 1
ATOM 867 C CA . GLU A 1 109 ? 11.702 -13.737 3.745 1.00 96.38 109 GLU A CA 1
ATOM 868 C C . GLU A 1 109 ? 10.668 -12.650 3.431 1.00 96.38 109 GLU A C 1
ATOM 870 O O . GLU A 1 109 ? 9.674 -12.927 2.753 1.00 96.38 109 GLU A O 1
ATOM 875 N N . ILE A 1 110 ? 10.912 -11.404 3.856 1.00 96.81 110 ILE A N 1
ATOM 876 C CA . ILE A 1 110 ? 10.096 -10.250 3.449 1.00 96.81 110 ILE A CA 1
ATOM 877 C C . ILE A 1 110 ? 10.207 -10.030 1.935 1.00 96.81 110 ILE A C 1
ATOM 879 O O . ILE A 1 110 ? 9.177 -9.909 1.269 1.00 96.81 110 ILE A O 1
ATOM 883 N N . MET A 1 111 ? 11.425 -10.030 1.383 1.00 97.88 111 MET A N 1
ATOM 884 C CA . MET A 1 111 ? 11.663 -9.835 -0.051 1.00 97.88 111 MET A CA 1
ATOM 885 C C . MET A 1 111 ? 10.986 -10.927 -0.876 1.00 97.88 111 MET A C 1
ATOM 887 O O . MET A 1 111 ? 10.241 -10.615 -1.802 1.00 97.88 111 MET A O 1
ATOM 891 N N . ARG A 1 112 ? 11.132 -12.196 -0.476 1.00 97.44 112 ARG A N 1
ATOM 892 C CA . ARG A 1 112 ? 10.469 -13.330 -1.136 1.00 97.44 112 ARG A CA 1
ATOM 893 C C . ARG A 1 112 ? 8.944 -13.175 -1.168 1.00 97.44 112 ARG A C 1
ATOM 895 O O . ARG A 1 112 ? 8.325 -13.354 -2.209 1.00 97.44 112 ARG A O 1
ATOM 902 N N . ARG A 1 113 ? 8.319 -12.805 -0.042 1.00 97.00 113 ARG A N 1
ATOM 903 C CA . ARG A 1 113 ? 6.857 -12.603 0.035 1.00 97.00 113 ARG A CA 1
ATOM 904 C C . ARG A 1 113 ? 6.384 -11.404 -0.777 1.00 97.00 113 ARG A C 1
ATOM 906 O O . ARG A 1 113 ? 5.275 -11.429 -1.307 1.00 97.00 113 ARG A O 1
ATOM 913 N N . MET A 1 114 ? 7.187 -10.346 -0.825 1.00 97.25 114 MET A N 1
ATOM 914 C CA . MET A 1 114 ? 6.883 -9.159 -1.614 1.00 97.25 114 MET A CA 1
ATOM 915 C C . MET A 1 114 ? 6.965 -9.460 -3.110 1.00 97.25 114 MET A C 1
ATOM 917 O O . MET A 1 114 ? 6.067 -9.054 -3.842 1.00 97.25 114 MET A O 1
ATOM 921 N N . ASP A 1 115 ? 7.973 -10.218 -3.542 1.00 96.88 115 ASP A N 1
ATOM 922 C CA . ASP A 1 115 ? 8.100 -10.687 -4.922 1.00 96.88 115 ASP A CA 1
ATOM 923 C C . ASP A 1 115 ? 6.912 -11.579 -5.319 1.00 96.88 115 ASP A C 1
ATOM 925 O O . ASP A 1 115 ? 6.208 -11.259 -6.276 1.00 96.88 115 ASP A O 1
ATOM 929 N N . ASP A 1 116 ? 6.578 -12.597 -4.513 1.00 97.50 116 ASP A N 1
ATOM 930 C CA . ASP A 1 116 ? 5.404 -13.462 -4.733 1.00 97.50 116 ASP A CA 1
ATOM 931 C C . ASP A 1 116 ? 4.102 -12.641 -4.891 1.00 97.50 116 ASP A C 1
ATOM 933 O O . ASP A 1 116 ? 3.283 -12.884 -5.784 1.00 97.50 116 ASP A O 1
ATOM 937 N N . LEU A 1 117 ? 3.899 -11.639 -4.024 1.00 97.94 117 LEU A N 1
ATOM 938 C CA . LEU A 1 117 ? 2.724 -10.765 -4.054 1.00 97.94 117 LEU A CA 1
ATOM 939 C C . LEU A 1 117 ? 2.677 -9.911 -5.329 1.00 97.94 117 LEU A C 1
ATOM 941 O O . LEU A 1 117 ? 1.629 -9.812 -5.975 1.00 97.94 117 LEU A O 1
ATOM 945 N N . LEU A 1 118 ? 3.800 -9.288 -5.685 1.00 97.06 118 LEU A N 1
ATOM 946 C CA . LEU A 1 118 ? 3.912 -8.410 -6.845 1.00 97.06 118 LEU A CA 1
ATOM 947 C C . LEU A 1 118 ? 3.779 -9.194 -8.157 1.00 97.06 118 LEU A C 1
ATOM 949 O O . LEU A 1 118 ? 3.041 -8.764 -9.047 1.00 97.06 118 LEU A O 1
ATOM 953 N N . GLN A 1 119 ? 4.380 -10.380 -8.253 1.00 96.00 119 GLN A N 1
ATOM 954 C CA . GLN A 1 119 ? 4.169 -11.306 -9.368 1.00 96.00 119 GLN A CA 1
ATOM 955 C C . GLN A 1 119 ? 2.696 -11.717 -9.480 1.00 96.00 119 GLN A C 1
ATOM 957 O O . GLN A 1 119 ? 2.138 -11.727 -10.580 1.00 96.00 119 GLN A O 1
ATOM 962 N N . GLY A 1 120 ? 2.022 -11.953 -8.349 1.00 96.81 120 GLY A N 1
ATOM 963 C CA . GLY A 1 120 ? 0.577 -12.171 -8.305 1.00 96.81 120 GLY A CA 1
ATOM 964 C C . GLY A 1 120 ? -0.228 -11.009 -8.902 1.00 96.81 120 GLY A C 1
ATOM 965 O O . GLY A 1 120 ? -1.192 -11.241 -9.635 1.00 96.81 120 GLY A O 1
ATOM 966 N N . PHE A 1 121 ? 0.172 -9.757 -8.658 1.00 97.06 121 PHE A N 1
ATOM 967 C CA . PHE A 1 121 ? -0.461 -8.586 -9.277 1.00 97.06 121 PHE A CA 1
ATOM 968 C C . PHE A 1 121 ? -0.219 -8.506 -10.785 1.00 97.06 121 PHE A C 1
ATOM 970 O O . PHE A 1 121 ? -1.143 -8.157 -11.522 1.00 97.06 121 PHE A O 1
ATOM 977 N N . VAL A 1 122 ? 0.983 -8.848 -11.255 1.00 94.56 122 VAL A N 1
ATOM 978 C CA . VAL A 1 122 ? 1.301 -8.894 -12.691 1.00 94.56 122 VAL A CA 1
ATOM 979 C C . VAL A 1 122 ? 0.470 -9.969 -13.392 1.00 94.56 122 VAL A C 1
ATOM 981 O O . VAL A 1 122 ? -0.207 -9.667 -14.374 1.00 94.56 122 VAL A O 1
ATOM 984 N N . ALA A 1 123 ? 0.451 -11.191 -12.852 1.00 95.38 123 ALA A N 1
ATOM 985 C CA . ALA A 1 123 ? -0.288 -12.323 -13.410 1.00 95.38 123 ALA A CA 1
ATOM 986 C C . ALA A 1 123 ? -1.807 -12.082 -13.452 1.00 95.38 123 ALA A C 1
ATOM 988 O O . ALA A 1 123 ? -2.490 -12.550 -14.357 1.00 95.38 123 ALA A O 1
ATOM 989 N N . GLN A 1 124 ? -2.338 -11.318 -12.494 1.00 95.62 124 GLN A N 1
ATOM 990 C CA . GLN A 1 124 ? -3.752 -10.932 -12.435 1.00 95.62 124 GLN A CA 1
ATOM 991 C C . GLN A 1 124 ? -4.064 -9.634 -13.201 1.00 95.62 124 GLN A C 1
ATOM 993 O O . GLN A 1 124 ? -5.154 -9.086 -13.041 1.00 95.62 124 GLN A O 1
ATOM 998 N N . HIS A 1 125 ? -3.120 -9.111 -13.994 1.00 93.88 125 HIS A N 1
ATOM 999 C CA . HIS A 1 125 ? -3.271 -7.880 -14.779 1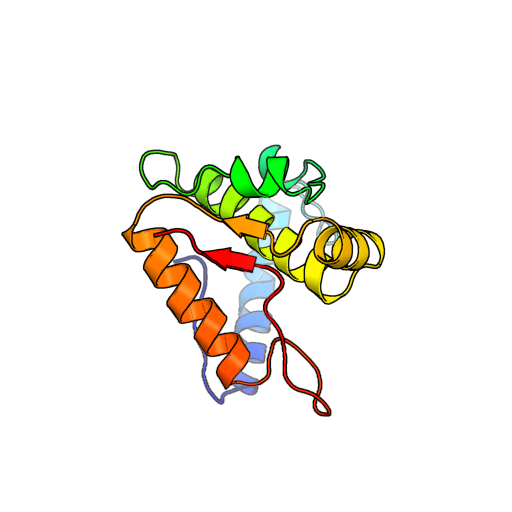.00 93.88 125 HIS A CA 1
ATOM 1000 C C . HIS A 1 125 ? -3.663 -6.642 -13.946 1.00 93.88 125 HIS A C 1
ATOM 1002 O O . HIS A 1 125 ? -4.413 -5.781 -14.398 1.00 93.88 125 HIS A O 1
ATOM 1008 N N . ARG A 1 126 ? -3.148 -6.529 -12.713 1.00 95.56 126 ARG A N 1
ATOM 1009 C CA . ARG A 1 126 ? -3.438 -5.407 -11.797 1.00 95.56 126 ARG A CA 1
ATOM 1010 C C . ARG A 1 126 ? -2.470 -4.228 -11.922 1.00 95.56 126 ARG A C 1
ATOM 1012 O O . ARG A 1 126 ? -2.749 -3.169 -11.371 1.00 95.56 126 ARG A O 1
ATOM 1019 N N . MET A 1 127 ? -1.349 -4.402 -12.625 1.00 92.94 127 MET A N 1
ATOM 1020 C CA . MET A 1 127 ? -0.290 -3.383 -12.741 1.00 92.94 127 MET A CA 1
ATOM 1021 C C . MET A 1 127 ? -0.467 -2.439 -13.938 1.00 92.94 127 MET A C 1
ATOM 1023 O O . MET A 1 127 ? 0.098 -1.349 -13.951 1.00 92.94 127 MET A O 1
ATOM 1027 N N . LYS A 1 128 ? -1.238 -2.843 -14.954 1.00 90.38 128 LYS A N 1
ATOM 1028 C CA . LYS A 1 128 ? -1.480 -2.062 -16.173 1.00 90.38 128 LYS A CA 1
ATOM 1029 C C . LYS A 1 128 ? -2.813 -2.465 -16.794 1.00 90.38 128 LYS A C 1
ATOM 1031 O O . LYS A 1 128 ? -3.194 -3.631 -16.724 1.00 90.38 128 LYS A O 1
ATOM 1036 N N . LEU A 1 129 ? -3.503 -1.508 -17.415 1.00 85.62 129 LEU A N 1
ATOM 1037 C CA . LEU A 1 129 ? -4.698 -1.795 -18.210 1.00 85.62 129 LEU A CA 1
ATOM 1038 C C . LEU A 1 129 ? -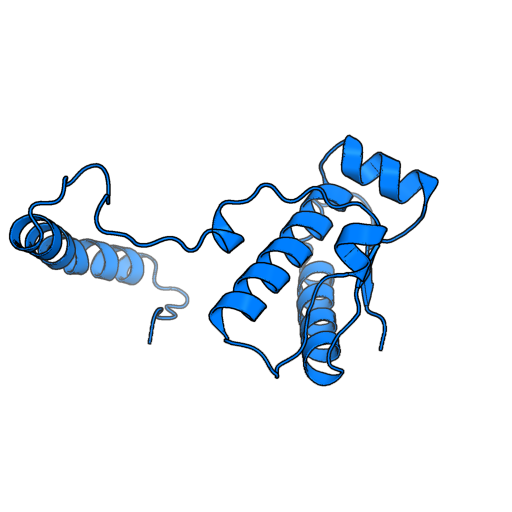4.351 -2.686 -19.423 1.00 85.62 129 LEU A C 1
ATOM 1040 O O . LEU A 1 129 ? -3.209 -2.655 -19.895 1.00 85.62 129 LEU A O 1
ATOM 1044 N N . PRO A 1 130 ? -5.314 -3.466 -19.949 1.00 84.19 130 PRO A N 1
ATOM 1045 C CA . PRO A 1 130 ? -5.091 -4.308 -21.123 1.00 84.19 130 PRO A CA 1
ATOM 1046 C C . PRO A 1 130 ? -4.542 -3.522 -22.326 1.00 84.19 130 PRO A C 1
ATOM 1048 O O . PRO A 1 130 ? -4.916 -2.371 -22.539 1.00 84.19 130 PRO A O 1
ATOM 1051 N N . GLY A 1 131 ? -3.683 -4.158 -23.132 1.00 84.50 131 GLY A N 1
ATOM 1052 C CA . GLY A 1 131 ? -3.182 -3.598 -24.400 1.00 84.50 131 GLY A CA 1
ATOM 1053 C C . GLY A 1 131 ? -1.681 -3.775 -24.648 1.00 84.50 131 GLY A C 1
ATOM 1054 O O . GLY A 1 131 ? -1.240 -3.731 -25.790 1.00 84.50 131 GLY A O 1
ATOM 1055 N N . SER A 1 132 ? -0.883 -4.018 -23.607 1.00 89.31 132 SER A N 1
ATOM 1056 C CA . SER A 1 132 ? 0.556 -4.294 -23.738 1.00 89.31 132 SER A CA 1
ATOM 1057 C C . SER A 1 132 ? 1.074 -5.059 -22.523 1.00 89.31 132 SER A C 1
ATOM 1059 O O . SER A 1 132 ? 0.476 -4.962 -21.449 1.00 89.31 132 SER A O 1
ATOM 1061 N N . ALA A 1 133 ? 2.204 -5.750 -22.669 1.00 88.88 133 ALA A N 1
ATOM 1062 C CA . ALA A 1 133 ? 2.886 -6.368 -21.538 1.00 88.88 133 ALA A CA 1
ATOM 1063 C C . ALA A 1 133 ? 3.325 -5.311 -20.504 1.00 88.88 133 ALA A C 1
ATOM 1065 O O . ALA A 1 133 ? 3.725 -4.197 -20.853 1.00 88.88 133 ALA A O 1
ATOM 1066 N N . TYR A 1 134 ? 3.226 -5.665 -19.224 1.00 94.56 134 TYR A N 1
ATOM 1067 C CA . TYR A 1 134 ? 3.776 -4.869 -18.131 1.00 94.56 134 TYR A CA 1
ATOM 1068 C C . TYR A 1 134 ? 5.257 -5.215 -17.947 1.00 94.56 134 TYR A C 1
ATOM 1070 O O . TYR A 1 134 ? 5.597 -6.391 -17.841 1.00 94.56 134 TYR A O 1
ATOM 1078 N N . ILE A 1 135 ? 6.113 -4.193 -17.893 1.00 94.50 135 ILE A N 1
ATOM 1079 C CA . ILE A 1 135 ? 7.532 -4.324 -17.551 1.00 94.50 135 ILE A CA 1
ATOM 1080 C C . ILE A 1 135 ? 7.695 -3.759 -16.133 1.00 94.50 135 ILE A C 1
ATOM 1082 O O . ILE A 1 135 ? 7.360 -2.590 -15.929 1.00 94.50 135 ILE A O 1
ATOM 1086 N N . PRO A 1 136 ? 8.149 -4.558 -15.150 1.00 97.12 136 PRO A N 1
ATOM 1087 C CA . PRO A 1 136 ? 8.343 -4.088 -13.784 1.00 97.12 136 PRO A CA 1
ATOM 1088 C C . PRO A 1 136 ? 9.271 -2.873 -13.694 1.00 97.12 136 PRO A C 1
ATOM 1090 O O . PRO A 1 136 ? 10.381 -2.887 -14.217 1.00 97.12 136 PRO A O 1
ATOM 1093 N N . CYS A 1 137 ? 8.839 -1.840 -12.968 1.00 97.81 137 CYS A N 1
ATOM 1094 C CA . CYS A 1 137 ? 9.671 -0.683 -12.619 1.00 97.81 137 CYS A CA 1
ATOM 1095 C C . CYS A 1 137 ? 10.539 -0.933 -11.369 1.00 97.81 137 CYS A C 1
ATOM 1097 O O . CYS A 1 137 ? 11.050 0.000 -10.752 1.00 97.81 137 CYS A O 1
ATOM 1099 N N . TYR A 1 138 ? 10.633 -2.185 -10.929 1.00 98.06 138 TYR A N 1
ATOM 1100 C CA . TYR A 1 138 ? 11.303 -2.601 -9.706 1.00 98.06 138 TYR A CA 1
ATOM 1101 C C . TYR A 1 138 ? 12.017 -3.931 -9.932 1.00 98.06 138 TYR A C 1
ATOM 1103 O O . TYR A 1 138 ? 11.644 -4.715 -10.805 1.00 98.06 138 TYR A O 1
ATOM 1111 N N . GLU A 1 139 ? 13.011 -4.188 -9.096 1.00 98.06 139 GLU A N 1
ATOM 1112 C CA . GLU A 1 139 ? 13.703 -5.459 -8.972 1.00 98.06 139 GLU A CA 1
ATOM 1113 C C . GLU A 1 139 ? 13.871 -5.767 -7.486 1.00 98.06 139 GLU A C 1
ATOM 1115 O O . GLU A 1 139 ? 14.398 -4.945 -6.729 1.00 98.06 139 GLU A O 1
ATOM 1120 N N . ILE A 1 140 ? 13.396 -6.939 -7.067 1.00 97.25 140 ILE A N 1
ATOM 1121 C CA . ILE A 1 140 ? 13.571 -7.420 -5.700 1.00 97.25 140 ILE A CA 1
ATOM 1122 C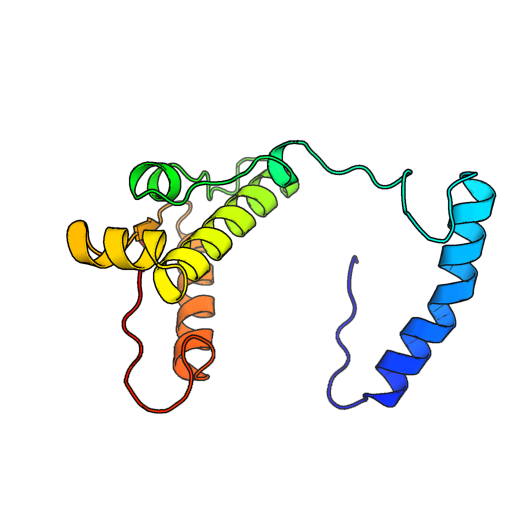 C . ILE A 1 140 ? 14.942 -8.086 -5.605 1.00 97.25 140 ILE A C 1
ATOM 1124 O O . ILE A 1 140 ? 15.200 -9.088 -6.268 1.00 97.25 140 ILE A O 1
ATOM 1128 N N . CYS A 1 141 ? 15.824 -7.519 -4.790 1.00 92.88 141 CYS A N 1
ATOM 1129 C CA . CYS A 1 141 ? 17.156 -8.053 -4.550 1.00 92.88 141 CYS A CA 1
ATOM 1130 C C . CYS A 1 141 ? 17.087 -9.103 -3.431 1.00 92.88 141 CYS A C 1
ATOM 1132 O O . CYS A 1 141 ? 16.683 -8.785 -2.311 1.00 92.88 141 CYS A O 1
ATOM 1134 N N . THR A 1 142 ? 17.462 -10.345 -3.745 1.00 71.69 142 THR A N 1
ATOM 1135 C CA . THR A 1 142 ? 17.480 -11.498 -2.822 1.00 71.69 142 THR A CA 1
ATOM 1136 C C . THR A 1 142 ? 18.863 -11.823 -2.292 1.00 71.69 142 THR A C 1
ATOM 1138 O O . THR A 1 142 ? 19.813 -11.732 -3.102 1.00 71.69 142 THR A O 1
#

pLDDT: mean 96.32, std 3.73, range [71.69, 98.62]

Radius of gyration: 19.11 Å; chains: 1; bounding box: 44×29×49 Å

InterPro domains:
  IPR021826 Pyrimidine/purine nucleotide 5'-monophosphate nucleosidase, C-terminal domain [PF11892] (21-140)

Foldseek 3Di:
DPDDDDPPCPVVVVVVVVVCLVVLVVVCVVVVHDPVDGPVDDDDVLQVDDADQALVSQQPQACEPPDPPVSNVSSVVNNVVLQLCCQDNPVNVVNCVVPNAREHEYDPVSLVVVVVVVVVCQVVVNSDDPDDHDDGSHDRDD

Organism: Escherichia coli (NCBI:txid562)

Sequence (142 aa):
RHYRIIIDDAAEVARQMKKSMPLVKENRRDTGDAYSFNWSMRIAPDLQMPFEPSHENMANLKLYPDQPVEVLAADLRRAFSGIVAGNVKEVGIRAIEEFGPYKINGDKEIMRRMDDLLQGFVAQHRMKLPGSAYIPCYEICT

Secondary structure (DSSP, 8-state):
-------S-HHHHHHHHHHHHHHHHHHHHHTT--SSS-TT----GGGTS-----HHHHHT----SSS-HHHHHHHHHHHHHHHHHHHH-HHHHHHHHHH-SEEE---HHHHHHHHHHHHHHHHTT-SS-TTS----SEEE--